Protein AF-A0A069DNI0-F1 (afdb_monomer_lite)

Foldseek 3Di:
DVVVVQVVQLDQPAAQWFFFPLLVVLVVVQQKDWDPPDDPFWTKIWHWWQDPNWIKIKIAIWGDPDPTITGQPDQPRIKIFTWDFDQDPPRDTDIDTDDTQAAPPTRTPVSCVVVPNDPVVVVVVSVCCCCSGVVVHRCPVVCVPDPDIDDDDD

Radius of gyration: 15.73 Å; chains: 1; bounding box: 34×44×35 Å

Secondary structure (DSSP, 8-state):
--HHHHHHHSS-SS--SSEETHHHHHHHTTT-EE-S---SSEEEEEEEEEETTEEEEEEEEEEESSSSEEEE-SS-SEEEEEEEEEEPTTS-EEEEEEEEE--SSTT-THHHHHTT--HHHHHHHHHHHIIIIII---GGGTTTS-----PPP-

Structure (mmCIF, N/CA/C/O backbone):
data_AF-A0A069DNI0-F1
#
_entry.id   AF-A0A069DNI0-F1
#
loop_
_atom_site.group_PDB
_atom_site.id
_atom_site.type_symbol
_atom_site.label_atom_id
_atom_site.label_alt_id
_atom_site.label_comp_id
_atom_site.label_asym_id
_atom_site.label_entity_id
_atom_site.label_seq_id
_atom_site.pdbx_PDB_ins_code
_atom_site.Cartn_x
_atom_site.Cartn_y
_atom_site.Cartn_z
_atom_site.occupancy
_atom_site.B_iso_or_equiv
_atom_site.auth_seq_id
_atom_site.auth_comp_id
_atom_site.auth_asym_id
_atom_site.auth_atom_id
_atom_site.pdbx_PDB_model_num
ATOM 1 N N . MET A 1 1 ? -3.897 -21.814 -16.145 1.00 45.31 1 MET A N 1
ATOM 2 C CA . MET A 1 1 ? -3.714 -21.813 -14.674 1.00 45.31 1 MET A CA 1
ATOM 3 C C . MET A 1 1 ? -3.823 -20.383 -14.112 1.00 45.31 1 MET A C 1
ATOM 5 O O . MET A 1 1 ? -3.120 -20.032 -13.178 1.00 45.31 1 MET A O 1
ATOM 9 N N . GLU A 1 2 ? -4.709 -19.556 -14.683 1.00 48.00 2 GLU A N 1
ATOM 10 C CA . GLU A 1 2 ? -4.852 -18.117 -14.371 1.00 48.00 2 GLU A CA 1
ATOM 11 C C . GLU A 1 2 ? -5.950 -17.860 -13.321 1.00 48.00 2 GLU A C 1
ATOM 13 O O . GLU A 1 2 ? -5.798 -17.031 -12.431 1.00 48.00 2 GLU A O 1
ATOM 18 N N . LEU A 1 3 ? -7.022 -18.661 -13.353 1.00 46.16 3 LEU A N 1
ATOM 19 C CA . LEU A 1 3 ? -8.173 -18.560 -12.444 1.00 46.16 3 LEU A CA 1
ATOM 20 C C . LEU A 1 3 ? -7.816 -18.744 -10.960 1.00 46.16 3 LEU A C 1
ATOM 22 O O . LEU A 1 3 ? -8.357 -18.048 -10.107 1.00 46.16 3 LEU A O 1
ATOM 26 N N . MET A 1 4 ? -6.884 -19.648 -10.646 1.00 44.94 4 MET A N 1
ATOM 27 C CA . MET A 1 4 ? -6.477 -19.912 -9.260 1.00 44.94 4 MET A CA 1
ATOM 28 C C . MET A 1 4 ? -5.619 -18.774 -8.687 1.00 44.94 4 MET A C 1
ATOM 30 O O . MET A 1 4 ? -5.759 -18.436 -7.516 1.00 44.94 4 MET A O 1
ATOM 34 N N . LYS A 1 5 ? -4.799 -18.123 -9.525 1.00 47.25 5 LYS A N 1
ATOM 35 C CA . LYS A 1 5 ? -4.066 -16.907 -9.145 1.00 47.25 5 LYS A CA 1
ATOM 36 C C . LYS A 1 5 ? -5.033 -15.745 -8.923 1.00 47.25 5 LYS A C 1
ATOM 38 O O . LYS A 1 5 ? -4.972 -15.104 -7.884 1.00 47.25 5 LYS A O 1
ATOM 43 N N . ALA A 1 6 ? -5.985 -15.532 -9.834 1.00 48.72 6 ALA A N 1
ATOM 44 C CA . ALA A 1 6 ? -7.008 -14.497 -9.675 1.00 48.72 6 ALA A CA 1
ATOM 45 C C . ALA A 1 6 ? -7.828 -14.666 -8.380 1.00 48.72 6 ALA A C 1
ATOM 47 O O . ALA A 1 6 ? -8.136 -13.676 -7.725 1.00 48.72 6 ALA A O 1
ATOM 48 N N . TYR A 1 7 ? -8.129 -15.905 -7.971 1.00 47.50 7 TYR A N 1
ATOM 49 C CA . TYR A 1 7 ? -8.815 -16.185 -6.705 1.00 47.50 7 TYR A CA 1
ATOM 50 C C . TYR A 1 7 ? -7.978 -15.802 -5.472 1.00 47.50 7 TYR A C 1
ATOM 52 O O . TYR A 1 7 ? -8.496 -15.133 -4.582 1.00 47.50 7 TYR A O 1
ATOM 60 N N . LEU A 1 8 ? -6.685 -16.151 -5.446 1.00 53.38 8 LEU A N 1
ATOM 61 C CA . LEU A 1 8 ? -5.765 -15.793 -4.352 1.00 53.38 8 LEU A CA 1
ATOM 62 C C . LEU A 1 8 ? -5.586 -14.276 -4.193 1.00 53.38 8 LEU A C 1
ATOM 64 O O . LEU A 1 8 ? -5.371 -13.792 -3.090 1.00 53.38 8 LEU A O 1
ATOM 68 N N . TYR A 1 9 ? -5.703 -13.530 -5.289 1.00 57.31 9 TYR A N 1
ATOM 69 C CA . TYR A 1 9 ? -5.530 -12.079 -5.323 1.00 57.31 9 TYR A CA 1
ATOM 70 C C . TYR A 1 9 ? -6.845 -11.298 -5.118 1.00 57.31 9 TYR A C 1
ATOM 72 O O . TYR A 1 9 ? -6.824 -10.094 -4.875 1.00 57.31 9 TYR A O 1
ATOM 80 N N . ASN A 1 10 ? -8.008 -11.950 -5.183 1.00 59.53 10 ASN A N 1
ATOM 81 C CA . ASN A 1 10 ? -9.308 -11.289 -4.997 1.00 59.53 10 ASN A CA 1
ATOM 82 C C . ASN A 1 10 ? -9.752 -11.182 -3.533 1.00 59.53 10 ASN A C 1
ATOM 84 O O . ASN A 1 10 ? -10.766 -10.547 -3.250 1.00 59.53 10 ASN A O 1
ATOM 88 N N . GLN A 1 11 ? -9.007 -11.780 -2.607 1.00 61.66 11 GLN A N 1
ATOM 89 C CA . GLN A 1 11 ? -9.206 -11.613 -1.174 1.00 61.66 11 GLN A CA 1
ATOM 90 C C . GLN A 1 11 ? -7.874 -11.207 -0.559 1.00 61.66 11 GLN A C 1
ATOM 92 O O . GLN A 1 11 ? -6.883 -11.920 -0.693 1.00 61.66 11 GLN A O 1
ATOM 97 N N . PHE A 1 12 ? -7.836 -10.054 0.108 1.00 66.88 12 PHE A N 1
ATOM 98 C CA . PHE A 1 12 ? -6.662 -9.686 0.889 1.00 66.88 12 PHE A CA 1
ATOM 99 C C . PHE A 1 12 ? -6.543 -10.665 2.061 1.00 66.88 12 PHE A C 1
ATOM 101 O O . PHE A 1 12 ? -7.504 -10.802 2.820 1.00 66.88 12 PHE A O 1
ATOM 108 N N . PRO A 1 13 ? -5.404 -11.358 2.234 1.00 69.88 13 PRO A N 1
ATOM 109 C CA . PRO A 1 13 ? -5.239 -12.379 3.269 1.00 69.88 13 PRO A CA 1
ATOM 110 C C . PRO A 1 13 ? -4.994 -11.765 4.660 1.00 69.88 13 PRO A C 1
ATOM 112 O O . PRO A 1 13 ? -4.274 -12.329 5.478 1.00 69.88 13 PRO A O 1
ATOM 115 N N . PHE A 1 14 ? -5.549 -10.583 4.923 1.00 73.62 14 PHE A N 1
ATOM 116 C CA . PHE A 1 14 ? -5.396 -9.829 6.160 1.00 73.62 14 PHE A CA 1
ATOM 117 C C . PHE A 1 14 ? -6.658 -9.009 6.442 1.00 73.62 14 PHE A C 1
ATOM 119 O O . PHE A 1 14 ? -7.437 -8.695 5.541 1.00 73.62 14 PHE A O 1
ATOM 126 N N . GLN A 1 15 ? -6.869 -8.665 7.712 1.00 76.88 15 GLN A N 1
ATOM 127 C CA . GLN A 1 15 ? -8.013 -7.859 8.131 1.00 76.88 15 GLN A CA 1
ATOM 128 C C . GLN A 1 15 ? -7.876 -6.422 7.616 1.00 76.88 15 GLN A C 1
ATOM 130 O O . GLN A 1 15 ? -6.844 -5.780 7.794 1.00 76.88 15 GLN A O 1
ATOM 135 N N . THR A 1 16 ? -8.928 -5.915 6.973 1.00 80.31 16 THR A N 1
ATOM 136 C CA . THR A 1 16 ? -8.999 -4.533 6.472 1.00 80.31 16 THR A CA 1
ATOM 137 C C . THR A 1 16 ? -9.789 -3.609 7.400 1.00 80.31 16 THR A C 1
ATOM 139 O O . THR A 1 16 ? -9.879 -2.415 7.134 1.00 80.31 16 THR A O 1
ATOM 142 N N . THR A 1 17 ? -10.380 -4.138 8.469 1.00 84.56 17 THR A N 1
ATOM 143 C CA . THR A 1 17 ? -11.127 -3.402 9.501 1.00 84.56 17 THR A CA 1
ATOM 144 C C . THR A 1 17 ? -10.495 -3.637 10.868 1.00 84.56 17 THR A C 1
ATOM 146 O O . THR A 1 17 ? -9.671 -4.537 11.013 1.00 84.56 17 THR A O 1
ATOM 149 N N . ASP A 1 18 ? -10.875 -2.820 11.853 1.00 85.88 18 ASP A N 1
ATOM 150 C CA . ASP A 1 18 ? -10.415 -2.928 13.247 1.00 85.88 18 ASP A CA 1
ATOM 151 C C . ASP A 1 18 ? -8.885 -2.874 13.402 1.00 85.88 18 ASP A C 1
ATOM 153 O O . ASP A 1 18 ? -8.293 -3.446 14.317 1.00 85.88 18 ASP A O 1
ATOM 157 N N . ILE A 1 19 ? -8.229 -2.148 12.497 1.00 87.75 19 ILE A N 1
ATOM 158 C CA . ILE A 1 19 ? -6.781 -1.976 12.476 1.00 87.75 19 ILE A CA 1
ATOM 159 C C . ILE A 1 19 ? -6.396 -0.986 13.572 1.00 87.75 19 ILE A C 1
ATOM 161 O O . ILE A 1 19 ? -6.946 0.113 13.653 1.00 87.75 19 ILE A O 1
ATOM 165 N N . SER A 1 20 ? -5.415 -1.342 14.399 1.00 88.81 20 SER A N 1
ATOM 166 C CA . SER A 1 20 ? -4.926 -0.443 15.445 1.00 88.81 20 SER A CA 1
ATOM 167 C C . SER A 1 20 ? -4.298 0.819 14.850 1.00 88.81 20 SER A C 1
ATOM 169 O O . SER A 1 20 ? -3.481 0.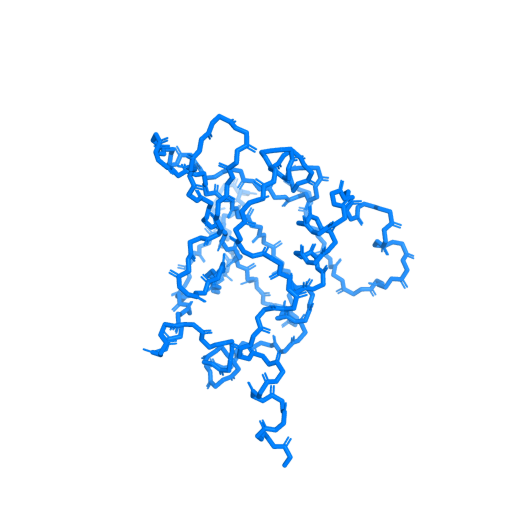751 13.933 1.00 88.81 20 SER A O 1
ATOM 171 N N . ALA A 1 21 ? -4.568 1.982 15.446 1.00 87.81 21 ALA A N 1
ATOM 172 C CA . ALA A 1 21 ? -3.889 3.230 15.093 1.00 87.81 21 ALA A CA 1
ATOM 173 C C . ALA A 1 21 ? -2.349 3.138 15.196 1.00 87.81 21 ALA A C 1
ATOM 175 O O . ALA A 1 21 ? -1.640 3.843 14.476 1.00 87.81 21 ALA A O 1
ATOM 176 N N . ARG A 1 22 ? -1.819 2.221 16.025 1.00 87.25 22 ARG A N 1
ATOM 177 C CA . ARG A 1 22 ? -0.374 1.943 16.139 1.00 87.25 22 ARG A CA 1
ATOM 178 C C . ARG A 1 22 ? 0.245 1.421 14.840 1.00 87.25 22 ARG A C 1
ATOM 180 O O . ARG A 1 22 ? 1.432 1.634 14.612 1.00 87.25 22 ARG A O 1
ATOM 187 N N . THR A 1 23 ? -0.547 0.797 13.966 1.00 86.88 23 THR A N 1
ATOM 188 C CA . THR A 1 23 ? -0.094 0.331 12.648 1.00 86.88 23 THR A CA 1
ATOM 189 C C . THR A 1 23 ? 0.470 1.473 11.807 1.00 86.88 23 THR A C 1
ATOM 191 O O . THR A 1 23 ? 1.433 1.259 11.078 1.00 86.88 23 THR A O 1
ATOM 194 N N . ILE A 1 24 ? -0.048 2.699 11.950 1.00 88.12 24 ILE A N 1
ATOM 195 C CA . ILE A 1 24 ? 0.509 3.868 11.258 1.00 88.12 24 ILE A CA 1
ATOM 196 C C . ILE A 1 24 ? 1.953 4.102 11.697 1.00 88.12 24 ILE A C 1
ATOM 198 O O . ILE A 1 24 ? 2.834 4.186 10.850 1.00 88.12 24 ILE A O 1
ATOM 202 N N . SER A 1 25 ? 2.223 4.124 13.005 1.00 86.69 25 SER A N 1
ATOM 203 C CA . SER A 1 25 ? 3.582 4.294 13.528 1.00 86.69 25 SER A CA 1
ATOM 204 C C . SER A 1 25 ? 4.537 3.201 13.037 1.00 86.69 25 SER A C 1
ATOM 206 O O . SER A 1 25 ? 5.667 3.513 12.677 1.00 86.69 25 SER A O 1
ATOM 208 N N . ASN A 1 26 ? 4.077 1.950 12.952 1.00 84.44 26 ASN A N 1
ATOM 209 C CA . ASN A 1 26 ? 4.877 0.840 12.420 1.00 84.44 26 ASN A CA 1
ATOM 210 C C . ASN A 1 26 ? 5.188 0.989 10.928 1.00 84.44 26 ASN A C 1
ATOM 212 O O . ASN A 1 26 ? 6.280 0.655 10.484 1.00 84.44 26 ASN A O 1
ATOM 216 N N . LEU A 1 27 ? 4.235 1.482 10.139 1.00 85.56 27 LEU A N 1
ATOM 217 C CA . LEU A 1 27 ? 4.465 1.732 8.719 1.00 85.56 27 LEU A CA 1
ATOM 218 C C . LEU A 1 27 ? 5.457 2.885 8.534 1.00 85.56 27 LEU A C 1
ATOM 220 O O . LEU A 1 27 ? 6.365 2.783 7.712 1.00 85.56 27 LEU A O 1
ATOM 224 N N . LEU A 1 28 ? 5.354 3.947 9.339 1.00 87.38 28 LEU A N 1
ATOM 225 C CA . LEU A 1 28 ? 6.288 5.078 9.284 1.00 87.38 28 LEU A CA 1
ATOM 226 C C . LEU A 1 28 ? 7.737 4.677 9.598 1.00 87.38 28 LEU A C 1
ATOM 228 O O . LEU A 1 28 ? 8.659 5.254 9.028 1.00 87.38 28 LEU A O 1
ATOM 232 N N . THR A 1 29 ? 7.966 3.665 10.441 1.00 83.12 29 THR A N 1
ATOM 233 C CA . THR A 1 29 ? 9.318 3.118 10.663 1.00 83.12 29 THR A CA 1
ATOM 234 C C . THR A 1 29 ? 9.810 2.223 9.520 1.00 83.12 29 THR A C 1
ATOM 236 O O . THR A 1 29 ? 10.995 1.909 9.466 1.00 83.12 29 THR A O 1
ATOM 239 N N . CYS A 1 30 ? 8.934 1.852 8.581 1.00 77.69 30 CYS A N 1
ATOM 240 C CA . CYS A 1 30 ? 9.222 1.013 7.414 1.00 77.69 30 CYS A CA 1
ATOM 241 C C . CYS A 1 30 ? 9.236 1.818 6.102 1.00 77.69 30 CYS A C 1
ATOM 243 O O . CYS A 1 30 ? 8.776 1.341 5.066 1.00 77.69 30 CYS A O 1
ATOM 245 N N . ASN A 1 31 ? 9.740 3.056 6.136 1.00 84.25 31 ASN A N 1
ATOM 246 C CA . ASN A 1 31 ? 9.854 3.935 4.964 1.00 84.25 31 ASN A CA 1
ATOM 247 C C . ASN A 1 31 ? 8.515 4.227 4.257 1.00 84.25 31 ASN A C 1
ATOM 249 O O . ASN A 1 31 ? 8.475 4.482 3.048 1.00 84.25 31 ASN A O 1
ATOM 253 N N . TRP A 1 32 ? 7.412 4.218 5.011 1.00 88.94 32 TRP A N 1
ATOM 254 C CA . TRP A 1 32 ? 6.171 4.861 4.594 1.00 88.94 32 TRP A CA 1
ATOM 255 C C . TRP A 1 32 ? 6.157 6.319 5.033 1.00 88.94 32 TRP A C 1
ATOM 257 O O . TRP A 1 32 ? 6.686 6.681 6.081 1.00 88.94 32 TRP A O 1
ATOM 267 N N . PHE A 1 33 ? 5.489 7.152 4.246 1.00 89.25 33 PHE A N 1
ATOM 268 C CA . PHE A 1 33 ? 5.395 8.586 4.476 1.00 89.25 33 PHE A CA 1
ATOM 269 C C . PHE A 1 33 ? 3.933 9.014 4.503 1.00 89.25 33 PHE A C 1
ATOM 271 O O . PHE A 1 33 ? 3.142 8.602 3.650 1.00 89.25 33 PHE A O 1
ATOM 278 N N . GLU A 1 34 ? 3.561 9.855 5.467 1.00 89.44 34 GLU A N 1
ATOM 279 C CA . GLU A 1 34 ? 2.248 10.501 5.446 1.00 89.44 34 GLU A CA 1
ATOM 280 C C . GLU A 1 34 ? 2.142 11.434 4.236 1.00 89.44 34 GLU A C 1
ATOM 282 O O . GLU A 1 34 ? 3.081 12.148 3.892 1.00 89.44 34 GLU A O 1
ATOM 287 N N . ASP A 1 35 ? 0.993 11.416 3.564 1.00 84.69 35 ASP A N 1
ATOM 288 C CA . ASP A 1 35 ? 0.652 12.451 2.593 1.00 84.69 35 ASP A CA 1
ATOM 289 C C . ASP A 1 35 ? 0.218 13.718 3.349 1.00 84.69 35 ASP A C 1
ATOM 291 O O . ASP A 1 35 ? -0.621 13.665 4.255 1.00 84.69 35 ASP A O 1
ATOM 295 N N . ASP A 1 36 ? 0.767 14.867 2.956 1.00 77.31 36 ASP A N 1
ATOM 296 C CA . ASP A 1 36 ? 0.470 16.165 3.574 1.00 77.31 36 ASP A CA 1
ATOM 297 C C . ASP A 1 36 ? -1.002 16.578 3.422 1.00 77.31 36 ASP A C 1
ATOM 299 O O . ASP A 1 36 ? -1.498 17.438 4.156 1.00 77.31 36 ASP A O 1
ATOM 303 N N . ARG A 1 37 ? -1.739 15.947 2.496 1.00 73.38 37 ARG A N 1
ATOM 304 C CA . ARG A 1 37 ? -3.187 16.118 2.320 1.00 73.38 37 ARG A CA 1
ATOM 305 C C . ARG A 1 37 ? -3.943 15.402 3.440 1.00 73.38 37 ARG A C 1
ATOM 307 O O . ARG A 1 37 ? -4.623 14.396 3.229 1.00 73.38 37 ARG A O 1
ATOM 314 N N . LYS A 1 38 ? -3.834 15.943 4.652 1.00 66.00 38 LYS A N 1
ATOM 315 C CA . LYS A 1 38 ? -4.503 15.423 5.846 1.00 66.00 38 LYS A CA 1
ATOM 316 C C . LYS A 1 38 ? -6.001 15.705 5.782 1.00 66.00 38 LYS A C 1
ATOM 318 O O . LYS A 1 38 ? -6.434 16.837 5.581 1.00 66.00 38 LYS A O 1
ATOM 323 N N . SER A 1 39 ? -6.801 14.666 6.001 1.00 77.19 39 SER A N 1
ATOM 324 C CA . SER A 1 39 ? -8.236 14.785 6.253 1.00 77.19 39 SER A CA 1
ATOM 325 C C . SER A 1 39 ? -8.519 14.416 7.707 1.00 77.19 39 SER A C 1
ATOM 327 O O . SER A 1 39 ? -7.875 13.533 8.273 1.00 77.19 39 SER A O 1
ATOM 329 N N . ALA A 1 40 ? -9.522 15.045 8.322 1.00 80.81 40 ALA A N 1
ATOM 330 C CA . ALA A 1 40 ? -9.979 14.631 9.648 1.00 80.81 40 ALA A CA 1
ATOM 331 C C . ALA A 1 40 ? -10.452 13.165 9.654 1.00 80.81 40 ALA A C 1
ATOM 333 O O . ALA A 1 40 ? -10.253 12.471 10.644 1.00 80.81 40 ALA A O 1
ATOM 334 N N . ALA A 1 41 ? -11.003 12.687 8.532 1.00 85.62 41 ALA A N 1
ATOM 335 C CA . ALA A 1 41 ? -11.559 11.343 8.396 1.00 85.62 41 ALA A CA 1
ATOM 336 C C . ALA A 1 41 ? -10.560 10.297 7.872 1.00 85.62 41 ALA A C 1
ATOM 338 O O . ALA A 1 41 ? -10.833 9.103 7.981 1.00 85.62 41 ALA A O 1
ATOM 339 N N . TYR A 1 42 ? -9.422 10.715 7.304 1.00 86.50 42 TYR A N 1
ATOM 340 C CA . TYR A 1 42 ? -8.495 9.797 6.638 1.00 86.50 42 TYR A CA 1
ATOM 341 C C . TYR A 1 42 ? -7.030 10.099 6.945 1.00 86.50 42 TYR A C 1
ATOM 343 O O . TYR A 1 42 ? -6.614 11.256 6.975 1.00 86.50 42 TYR A O 1
ATOM 351 N N . THR A 1 43 ? -6.245 9.036 7.075 1.00 88.50 43 THR A N 1
ATOM 352 C CA . THR A 1 43 ? -4.782 9.067 7.029 1.00 88.50 43 THR A CA 1
ATOM 353 C C . THR A 1 43 ? -4.339 8.400 5.734 1.00 88.50 43 THR A C 1
ATOM 355 O O . THR A 1 43 ? -4.733 7.270 5.451 1.00 88.50 43 THR A O 1
ATOM 358 N N . ILE A 1 44 ? -3.543 9.097 4.930 1.00 88.19 44 ILE A N 1
ATOM 359 C CA . ILE A 1 44 ? -3.021 8.574 3.667 1.00 88.19 44 ILE A CA 1
ATOM 360 C C . ILE A 1 44 ? -1.524 8.358 3.846 1.00 88.19 44 ILE A C 1
ATOM 362 O O . ILE A 1 44 ? -0.817 9.285 4.237 1.00 88.19 44 ILE A O 1
ATOM 366 N N . LEU A 1 45 ? -1.056 7.146 3.565 1.00 89.12 45 LEU A N 1
ATOM 367 C CA . LEU A 1 45 ? 0.362 6.804 3.577 1.00 89.12 45 LEU A CA 1
ATOM 368 C C . LEU A 1 45 ? 0.815 6.466 2.166 1.00 89.12 45 LEU A C 1
ATOM 370 O O . LEU A 1 45 ? 0.048 5.914 1.380 1.00 89.12 45 LEU A O 1
ATOM 374 N N . HIS A 1 46 ? 2.066 6.755 1.843 1.00 88.81 46 HIS A N 1
ATOM 375 C CA . HIS A 1 46 ? 2.655 6.346 0.583 1.00 88.81 46 HIS A CA 1
ATOM 376 C C . HIS A 1 46 ? 4.092 5.867 0.744 1.00 88.81 46 HIS A C 1
ATOM 378 O O . HIS A 1 46 ? 4.826 6.327 1.614 1.00 88.81 46 HIS A O 1
ATOM 384 N N . ARG A 1 47 ? 4.498 4.960 -0.138 1.00 88.75 47 ARG A N 1
ATOM 385 C CA . ARG A 1 47 ? 5.854 4.417 -0.225 1.00 88.75 47 ARG A CA 1
ATOM 386 C C . ARG A 1 47 ? 6.259 4.316 -1.686 1.00 88.75 47 ARG A C 1
ATOM 388 O O . ARG A 1 47 ? 5.401 4.139 -2.548 1.00 88.75 47 ARG A O 1
ATOM 395 N N . ARG A 1 48 ? 7.550 4.463 -1.984 1.00 87.25 48 ARG A N 1
ATOM 396 C CA . ARG A 1 48 ? 8.092 4.279 -3.337 1.00 87.25 48 ARG A CA 1
ATOM 397 C C . ARG A 1 48 ? 9.034 3.089 -3.373 1.00 87.25 48 ARG A C 1
ATOM 399 O O . ARG A 1 48 ? 9.873 2.949 -2.494 1.00 87.25 48 ARG A O 1
ATOM 406 N N . LEU A 1 49 ? 8.892 2.266 -4.403 1.00 86.69 49 LEU A N 1
ATOM 407 C CA . LEU A 1 49 ? 9.666 1.047 -4.608 1.00 86.69 49 LEU A CA 1
ATOM 408 C C . LEU A 1 49 ? 10.231 1.037 -6.024 1.00 86.69 49 LEU A C 1
ATOM 410 O O . LEU A 1 49 ? 9.532 1.405 -6.970 1.00 86.69 49 LEU A O 1
ATOM 414 N N . LEU A 1 50 ? 11.483 0.610 -6.166 1.00 84.44 50 LEU A N 1
ATOM 415 C CA . LEU A 1 50 ? 12.120 0.387 -7.459 1.00 84.44 50 LEU A CA 1
ATOM 416 C C . LEU A 1 50 ? 12.028 -1.100 -7.804 1.00 84.44 50 LEU A C 1
ATOM 418 O O . LEU A 1 50 ? 12.606 -1.929 -7.107 1.00 84.44 50 LEU A O 1
ATOM 422 N N . ILE A 1 51 ? 11.319 -1.437 -8.882 1.00 82.06 51 ILE A N 1
ATOM 423 C CA . ILE A 1 51 ? 11.182 -2.816 -9.369 1.00 82.06 51 ILE A CA 1
ATOM 424 C C . ILE A 1 51 ? 11.445 -2.825 -10.867 1.00 82.06 51 ILE A C 1
ATOM 426 O O . ILE A 1 51 ? 10.858 -2.042 -11.612 1.00 82.06 51 ILE A O 1
ATOM 430 N N . SER A 1 52 ? 12.355 -3.695 -11.311 1.00 83.00 52 SER A N 1
ATOM 431 C CA . SER A 1 52 ? 12.748 -3.813 -12.725 1.00 83.00 52 SER A CA 1
ATOM 432 C C . 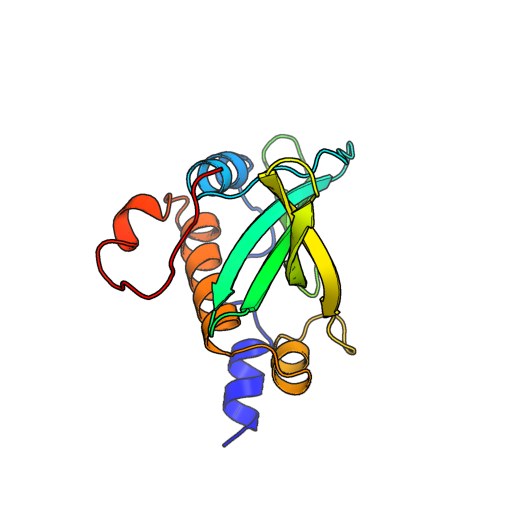SER A 1 52 ? 13.093 -2.459 -13.371 1.00 83.00 52 SER A C 1
ATOM 434 O O . SER A 1 52 ? 12.661 -2.159 -14.483 1.00 83.00 52 SER A O 1
ATOM 436 N N . SER A 1 53 ? 13.851 -1.623 -12.651 1.00 82.25 53 SER A N 1
ATOM 437 C CA . SER A 1 53 ? 14.256 -0.270 -13.073 1.00 82.25 53 SER A CA 1
ATOM 438 C C . SER A 1 53 ? 13.111 0.740 -13.250 1.00 82.25 53 SER A C 1
ATOM 440 O O . SER A 1 53 ? 13.317 1.801 -13.837 1.00 82.25 53 SER A O 1
ATOM 442 N N . GLN A 1 54 ? 11.915 0.447 -12.734 1.00 84.19 54 GLN A N 1
ATOM 443 C CA . GLN A 1 54 ? 10.767 1.353 -12.732 1.00 84.19 54 GLN A CA 1
ATOM 444 C C . GLN A 1 54 ? 10.340 1.691 -11.304 1.00 84.19 54 GLN A C 1
ATOM 446 O O . GLN A 1 54 ? 10.312 0.827 -10.426 1.00 84.19 54 GLN A O 1
ATOM 451 N N . TRP A 1 55 ? 10.005 2.960 -11.074 1.00 88.06 55 TRP A N 1
ATOM 452 C CA . TRP A 1 55 ? 9.544 3.424 -9.772 1.00 88.06 55 TRP A CA 1
ATOM 453 C C . TRP A 1 55 ? 8.035 3.288 -9.651 1.00 88.06 55 TRP A C 1
ATOM 455 O O . TRP A 1 55 ? 7.283 3.782 -10.486 1.00 88.06 55 TRP A O 1
ATOM 465 N N . TYR A 1 56 ? 7.589 2.687 -8.558 1.00 86.06 56 TYR A N 1
ATOM 466 C CA . TYR A 1 56 ? 6.183 2.552 -8.220 1.00 86.06 56 TYR A CA 1
ATOM 467 C C . TYR A 1 56 ? 5.921 3.235 -6.889 1.00 86.06 56 TYR A C 1
ATOM 469 O O . TYR A 1 56 ? 6.531 2.902 -5.877 1.00 86.06 56 TYR A O 1
ATOM 477 N N . LYS A 1 57 ? 4.997 4.189 -6.880 1.00 88.00 57 LYS A N 1
ATOM 478 C CA . LYS A 1 57 ? 4.418 4.758 -5.673 1.00 88.00 57 LYS A CA 1
ATOM 479 C C . LYS A 1 57 ? 3.181 3.955 -5.290 1.00 88.00 57 LYS A C 1
ATOM 481 O O . LYS A 1 57 ? 2.216 3.878 -6.047 1.00 88.00 57 LYS A O 1
ATOM 486 N N . ILE A 1 58 ? 3.202 3.400 -4.091 1.00 86.75 58 ILE A N 1
ATOM 487 C CA . ILE A 1 58 ? 2.074 2.722 -3.463 1.00 86.75 58 ILE A CA 1
ATOM 488 C C . ILE A 1 58 ? 1.439 3.694 -2.489 1.00 86.75 58 ILE A C 1
ATOM 490 O O . ILE A 1 58 ? 2.140 4.413 -1.784 1.00 86.75 58 ILE A O 1
ATOM 494 N N . THR A 1 59 ? 0.116 3.780 -2.489 1.00 85.81 59 THR A N 1
ATOM 495 C CA . THR A 1 59 ? -0.637 4.671 -1.604 1.00 85.81 59 THR A CA 1
ATOM 496 C C . THR A 1 59 ? -1.697 3.879 -0.864 1.00 85.81 59 THR A C 1
ATOM 498 O O . THR A 1 59 ? -2.529 3.241 -1.498 1.00 85.81 59 THR A O 1
ATOM 501 N N . LEU A 1 60 ? -1.674 3.955 0.460 1.00 85.50 60 LEU A N 1
ATOM 502 C CA . LEU A 1 60 ? -2.678 3.423 1.368 1.00 85.50 60 LEU A CA 1
ATOM 503 C C . LEU A 1 60 ? -3.580 4.540 1.853 1.00 85.50 60 LEU A C 1
ATOM 505 O O . LEU A 1 60 ? -3.121 5.650 2.132 1.00 85.50 60 LEU A O 1
ATOM 509 N N . ARG A 1 61 ? -4.854 4.217 2.042 1.00 86.12 61 ARG A N 1
ATOM 510 C CA . ARG A 1 61 ? -5.812 5.126 2.655 1.00 86.12 61 ARG A CA 1
ATOM 511 C C . ARG A 1 61 ? -6.484 4.430 3.824 1.00 86.12 61 ARG A C 1
ATOM 513 O O . ARG A 1 61 ? -7.228 3.476 3.638 1.00 86.12 61 ARG A O 1
ATOM 520 N N . PHE A 1 62 ? -6.229 4.938 5.020 1.00 87.44 62 PHE A N 1
ATOM 521 C CA . PHE A 1 62 ? -6.888 4.515 6.244 1.00 87.44 62 PHE A CA 1
ATOM 522 C C . PHE A 1 62 ? -8.021 5.481 6.556 1.00 87.44 62 PHE A C 1
ATOM 524 O O . PHE A 1 62 ? -7.800 6.688 6.670 1.00 87.44 62 PHE A O 1
ATOM 531 N N . LYS A 1 63 ? -9.231 4.962 6.708 1.00 88.81 63 LYS A N 1
ATOM 532 C CA . LYS A 1 63 ? -10.366 5.672 7.277 1.00 88.81 63 LYS A CA 1
ATOM 533 C C . LYS A 1 63 ? -10.316 5.543 8.798 1.00 88.81 63 LYS A C 1
ATOM 535 O O . LYS A 1 63 ? -10.054 4.470 9.335 1.00 88.81 63 LYS A O 1
ATOM 540 N N . LYS A 1 64 ? -10.538 6.654 9.497 1.00 89.94 64 LYS A N 1
ATOM 541 C CA . LYS A 1 64 ? -10.612 6.686 10.960 1.00 89.94 64 LYS A CA 1
ATOM 542 C C . LYS A 1 64 ? -12.032 6.327 11.385 1.00 89.94 64 LYS A C 1
ATOM 544 O O . LYS A 1 64 ? -12.955 7.089 11.112 1.00 89.94 64 LYS A O 1
ATOM 549 N N . GLU A 1 65 ? -12.196 5.178 12.033 1.00 88.75 65 GLU A N 1
ATOM 550 C CA . GLU A 1 65 ? -13.488 4.730 12.584 1.00 88.75 65 GLU A CA 1
ATOM 551 C C . GLU A 1 65 ? -13.640 5.125 14.064 1.00 88.75 65 GLU A C 1
ATOM 553 O O . GLU A 1 65 ? -14.740 5.143 14.609 1.00 88.75 65 GLU A O 1
ATOM 558 N N . GLY A 1 66 ? -12.535 5.491 14.717 1.00 85.62 66 GLY A N 1
ATOM 559 C CA . GLY A 1 66 ? -12.502 5.986 16.087 1.00 85.62 66 GLY A CA 1
ATOM 560 C C . GLY A 1 66 ? -11.102 6.475 16.475 1.00 85.62 66 GLY A C 1
ATOM 561 O O . GLY A 1 66 ? -10.224 6.565 15.616 1.00 85.62 66 GLY A O 1
ATOM 562 N N . PRO A 1 67 ? -10.866 6.786 17.762 1.00 84.00 67 PRO A N 1
ATOM 563 C CA . PRO A 1 67 ? -9.567 7.270 18.237 1.00 84.00 67 PRO A CA 1
ATOM 564 C C . PRO A 1 67 ? -8.429 6.256 18.058 1.00 84.00 67 PRO A C 1
ATOM 566 O O . PRO A 1 67 ? -7.294 6.645 17.800 1.00 84.00 67 PRO A O 1
ATOM 569 N N . GLU A 1 68 ? -8.737 4.962 18.177 1.00 87.62 68 GLU A N 1
ATOM 570 C CA . GLU A 1 68 ? -7.741 3.880 18.159 1.00 87.62 68 GLU A CA 1
ATOM 571 C C . GLU A 1 68 ? -7.932 2.880 17.014 1.00 87.62 68 GLU A C 1
ATOM 573 O O . GLU A 1 68 ? -7.095 1.994 16.836 1.00 87.62 68 GLU A O 1
ATOM 578 N N . LEU A 1 69 ? -9.010 3.024 16.236 1.00 90.12 69 LEU A N 1
ATOM 579 C CA . LEU A 1 69 ? -9.413 2.070 15.207 1.00 90.12 69 LEU A CA 1
ATOM 580 C C . LEU A 1 69 ? -9.438 2.710 13.823 1.00 90.12 69 LEU A C 1
ATOM 582 O O . LEU A 1 69 ? -9.987 3.798 13.608 1.00 90.12 69 LEU A O 1
ATOM 586 N N . LEU A 1 70 ? -8.865 1.977 12.879 1.00 89.81 70 LEU A N 1
ATOM 587 C CA . LEU A 1 70 ? -8.753 2.319 11.476 1.00 89.81 70 LEU A CA 1
ATOM 588 C C . LEU A 1 70 ? -9.356 1.205 10.618 1.00 89.81 70 LEU A C 1
ATOM 590 O O . LEU A 1 70 ? -9.355 0.029 10.982 1.00 89.81 70 LEU A O 1
ATOM 594 N N . SER A 1 71 ? -9.815 1.575 9.433 1.00 88.00 71 SER A N 1
ATOM 595 C CA . SER A 1 71 ? -10.150 0.644 8.361 1.00 88.00 71 SER A CA 1
ATOM 596 C C . SER A 1 71 ? -9.386 1.042 7.101 1.00 88.00 71 SER A C 1
ATOM 598 O O . SER A 1 71 ? -9.176 2.224 6.834 1.00 88.00 71 SER A O 1
ATOM 600 N N . LEU A 1 72 ? -8.906 0.071 6.331 1.00 82.75 72 LEU A N 1
ATOM 601 C CA . LEU A 1 72 ? -8.384 0.330 4.994 1.00 82.75 72 LEU A CA 1
ATOM 602 C C . LEU A 1 72 ? -9.564 0.638 4.074 1.00 82.75 72 LEU A C 1
ATOM 604 O O . LEU A 1 72 ? -10.544 -0.108 4.043 1.00 82.75 72 LEU A O 1
ATOM 608 N N . ASP A 1 73 ? -9.468 1.747 3.343 1.00 70.38 73 ASP A N 1
ATOM 609 C CA . ASP A 1 73 ? -10.512 2.189 2.425 1.00 70.38 73 ASP A CA 1
ATOM 610 C C . ASP A 1 73 ? -10.660 1.136 1.321 1.00 70.38 73 ASP A C 1
ATOM 612 O O . ASP A 1 73 ? -9.770 0.910 0.498 1.00 70.38 73 ASP A O 1
ATOM 616 N N . THR A 1 74 ? -11.766 0.405 1.391 1.00 58.94 74 THR A N 1
ATOM 617 C CA . THR A 1 74 ? -12.084 -0.707 0.503 1.00 58.94 74 THR A CA 1
ATOM 618 C C . THR A 1 74 ? -12.749 -0.168 -0.754 1.00 58.94 74 THR A C 1
ATOM 620 O O . THR A 1 74 ? -13.373 0.895 -0.735 1.00 58.94 74 THR A O 1
ATOM 623 N N . PRO A 1 75 ? -12.643 -0.888 -1.878 1.00 51.16 75 PRO A N 1
ATOM 624 C CA . PRO A 1 75 ? -12.300 -2.313 -1.971 1.00 51.16 75 PRO A CA 1
ATOM 625 C C . PRO A 1 75 ? -10.863 -2.664 -2.380 1.00 51.16 75 PRO A C 1
ATOM 627 O O . PRO A 1 75 ? -10.491 -3.821 -2.223 1.00 51.16 75 PRO A O 1
ATOM 630 N N . ALA A 1 76 ? -10.025 -1.724 -2.824 1.00 60.78 76 ALA A N 1
ATOM 631 C CA . ALA A 1 76 ? -8.586 -1.970 -2.976 1.00 60.78 76 ALA A CA 1
ATOM 632 C C . ALA A 1 76 ? -7.824 -1.157 -1.910 1.00 60.78 76 ALA A C 1
ATOM 634 O O . ALA A 1 76 ? -7.789 0.066 -2.024 1.00 60.78 76 ALA A O 1
ATOM 635 N N . PRO A 1 77 ? -7.203 -1.801 -0.903 1.00 66.19 77 PRO A N 1
ATOM 636 C CA . PRO A 1 77 ? -6.574 -1.144 0.238 1.00 66.19 77 PRO A CA 1
ATOM 637 C C . PRO A 1 77 ? -5.373 -0.284 -0.161 1.00 66.19 77 PRO A C 1
ATOM 639 O O . PRO A 1 77 ? -4.921 0.530 0.641 1.00 66.19 77 PRO A O 1
ATOM 642 N N . PHE A 1 78 ? -4.868 -0.439 -1.390 1.00 76.12 78 PHE A N 1
ATOM 643 C CA . PHE A 1 78 ? -3.806 0.381 -1.947 1.00 76.12 78 PHE A CA 1
ATOM 644 C C . PHE A 1 78 ? -4.039 0.747 -3.416 1.00 76.12 78 PHE A C 1
ATOM 646 O O . PHE A 1 78 ? -4.625 -0.008 -4.198 1.00 76.12 78 PHE A O 1
ATOM 653 N N . MET A 1 79 ? -3.499 1.904 -3.792 1.00 80.06 79 MET A N 1
ATOM 654 C CA . MET A 1 79 ? -3.367 2.412 -5.154 1.00 80.06 79 MET A CA 1
ATOM 655 C C . MET A 1 79 ? -1.909 2.291 -5.606 1.00 80.06 79 MET A C 1
ATOM 657 O O . MET A 1 79 ? -1.001 2.617 -4.842 1.00 80.06 79 MET A O 1
ATOM 661 N N . VAL A 1 80 ? -1.692 1.867 -6.853 1.00 84.44 80 VAL A N 1
ATOM 662 C CA . VAL A 1 80 ? -0.359 1.795 -7.469 1.00 84.44 80 VA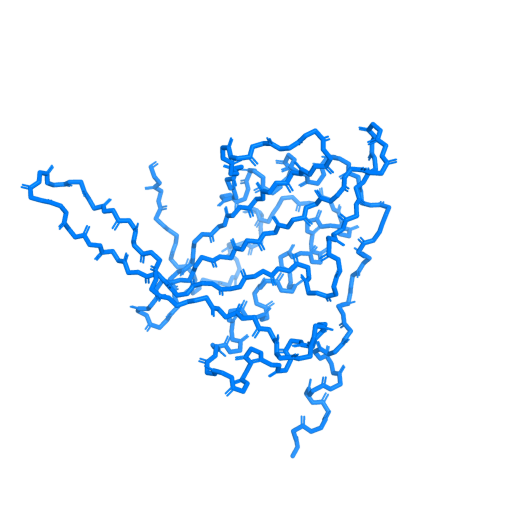L A CA 1
ATOM 663 C C . VAL A 1 80 ? -0.222 2.899 -8.509 1.00 84.44 80 VAL A C 1
ATOM 665 O O . VAL A 1 80 ? -1.090 3.080 -9.359 1.00 84.44 80 VAL A O 1
ATOM 668 N N . VAL A 1 81 ? 0.876 3.638 -8.467 1.00 86.69 81 VAL A N 1
ATOM 669 C CA . VAL A 1 81 ? 1.180 4.721 -9.400 1.00 86.69 81 VAL A CA 1
ATOM 670 C C . VAL A 1 81 ? 2.578 4.492 -9.951 1.00 86.69 81 VAL A C 1
ATOM 672 O O . VAL A 1 81 ? 3.528 4.379 -9.186 1.00 86.69 81 VAL A O 1
ATOM 675 N N . LEU A 1 82 ? 2.724 4.423 -11.271 1.00 87.56 82 LEU A N 1
ATOM 676 C CA . LEU A 1 82 ? 4.044 4.458 -11.896 1.00 87.56 82 LEU A CA 1
ATOM 677 C C . LEU A 1 82 ? 4.574 5.886 -11.798 1.00 87.56 82 LEU A C 1
ATOM 679 O O . LEU A 1 82 ? 3.895 6.837 -12.197 1.00 87.56 82 LEU A O 1
ATOM 683 N N . SER A 1 83 ? 5.787 6.018 -11.288 1.00 86.50 83 SER A N 1
ATOM 684 C CA . SER A 1 83 ? 6.508 7.275 -11.161 1.00 86.50 83 SER A CA 1
ATOM 685 C C . SER A 1 83 ? 7.817 7.190 -11.948 1.00 86.50 83 SER A C 1
ATOM 687 O O . SER A 1 83 ? 8.356 6.115 -12.197 1.00 86.50 83 SER A O 1
ATOM 689 N N . GLU A 1 84 ? 8.363 8.338 -12.321 1.00 86.81 84 GLU A N 1
ATOM 690 C CA . GLU A 1 84 ? 9.732 8.452 -12.822 1.00 86.81 84 GLU A CA 1
ATOM 691 C C . GLU A 1 84 ? 10.515 9.440 -11.964 1.00 86.81 84 GLU A C 1
ATOM 693 O O . GLU A 1 84 ? 9.935 10.332 -11.341 1.00 86.81 84 GLU A O 1
ATOM 698 N N . VAL A 1 85 ? 11.837 9.300 -11.954 1.00 84.12 85 VAL A N 1
ATOM 699 C CA . VAL A 1 85 ? 12.716 10.338 -11.422 1.00 84.12 85 VAL A CA 1
ATOM 700 C C . VAL A 1 85 ? 13.016 11.300 -12.558 1.00 84.12 85 VAL A C 1
ATOM 702 O O . VAL A 1 85 ? 13.623 10.921 -13.556 1.00 84.12 85 VAL A O 1
ATOM 705 N N . LYS A 1 86 ? 12.586 12.548 -12.406 1.00 79.56 86 LYS A N 1
ATOM 706 C CA . LYS A 1 86 ? 12.972 13.639 -13.288 1.00 79.56 86 LYS A CA 1
ATOM 707 C C . LYS A 1 86 ? 14.072 14.435 -12.604 1.00 79.56 86 LYS A C 1
ATOM 709 O O . LYS A 1 86 ? 13.866 14.975 -11.514 1.00 79.56 86 LYS A O 1
ATOM 714 N N . GLU A 1 87 ? 15.235 14.507 -13.238 1.00 69.06 87 GLU A N 1
ATOM 715 C CA . GLU A 1 87 ? 16.276 15.434 -12.810 1.00 69.06 87 GLU A CA 1
ATOM 716 C C . GLU A 1 87 ? 15.762 16.862 -13.021 1.00 69.06 87 GLU A C 1
ATOM 718 O O . GLU A 1 87 ? 15.329 17.230 -14.115 1.00 69.06 87 GLU A O 1
ATOM 723 N N . ALA A 1 88 ? 15.723 17.649 -11.947 1.00 61.31 88 ALA A N 1
ATOM 724 C CA . ALA A 1 88 ? 15.531 19.085 -12.064 1.00 61.31 88 ALA A CA 1
ATOM 725 C C . ALA A 1 88 ? 16.894 19.742 -12.301 1.00 61.31 88 ALA A C 1
ATOM 727 O O . ALA A 1 88 ? 17.890 19.297 -11.728 1.00 61.31 88 ALA A O 1
ATOM 728 N N . ASP A 1 89 ? 16.911 20.847 -13.050 1.00 61.94 89 ASP A N 1
ATOM 729 C CA . ASP A 1 89 ? 18.113 21.602 -13.459 1.00 61.94 89 ASP A CA 1
ATOM 730 C C . ASP A 1 89 ? 19.066 21.996 -12.301 1.00 61.94 89 ASP A C 1
ATOM 732 O O . ASP A 1 89 ? 20.206 22.384 -12.532 1.00 61.94 89 ASP A O 1
ATOM 736 N N . ASN A 1 90 ? 18.639 21.839 -11.041 1.00 56.38 90 ASN A N 1
ATOM 737 C CA . ASN A 1 90 ? 19.370 22.195 -9.823 1.00 56.38 90 ASN A CA 1
ATOM 738 C C . ASN A 1 90 ? 19.796 20.988 -8.950 1.00 56.38 90 ASN A C 1
ATOM 740 O O . ASN A 1 90 ? 19.786 21.100 -7.726 1.00 56.38 90 ASN A O 1
ATOM 744 N N . LYS A 1 91 ? 20.154 19.834 -9.537 1.00 55.75 91 LYS A N 1
ATOM 745 C CA . LYS A 1 91 ? 20.642 18.610 -8.838 1.00 55.75 91 LYS A CA 1
ATOM 746 C C . LYS A 1 91 ? 19.666 17.930 -7.864 1.00 55.75 91 LYS A C 1
ATOM 748 O O . LYS A 1 91 ? 20.020 16.928 -7.252 1.00 55.75 91 LYS A O 1
ATOM 753 N N . ASN A 1 92 ? 18.437 18.425 -7.741 1.00 60.53 92 ASN A N 1
ATOM 754 C CA . ASN A 1 92 ? 17.405 17.794 -6.923 1.00 60.53 92 ASN A CA 1
ATOM 755 C C . ASN A 1 92 ? 16.512 16.928 -7.811 1.00 60.53 92 ASN A C 1
ATOM 757 O O . ASN A 1 92 ? 15.627 17.431 -8.506 1.00 60.53 92 ASN A O 1
ATOM 761 N N . SER A 1 93 ? 16.744 15.620 -7.777 1.00 70.56 93 SER A N 1
ATOM 762 C CA . SER A 1 93 ? 15.869 14.616 -8.379 1.00 70.56 93 SER A CA 1
ATOM 763 C C . SER A 1 93 ? 14.461 14.713 -7.786 1.00 70.56 93 SER A C 1
ATOM 765 O O . SER A 1 93 ? 14.290 14.703 -6.567 1.00 70.56 93 SER A O 1
ATOM 767 N N . ARG A 1 94 ? 13.434 14.824 -8.636 1.00 79.06 94 ARG A N 1
ATOM 768 C CA . ARG A 1 94 ? 12.026 14.849 -8.212 1.00 79.06 94 ARG A CA 1
ATOM 769 C C . ARG A 1 94 ? 11.270 13.678 -8.814 1.00 79.06 94 ARG A C 1
ATOM 771 O O . ARG A 1 94 ? 11.408 13.387 -9.997 1.00 79.06 94 ARG A O 1
ATOM 778 N N . PHE A 1 95 ? 10.423 13.045 -8.011 1.00 81.81 95 PHE A N 1
ATOM 779 C CA . PHE A 1 95 ? 9.495 12.043 -8.519 1.00 81.81 95 PHE A CA 1
ATOM 780 C C . PHE A 1 95 ? 8.324 12.709 -9.239 1.00 81.81 95 PHE A C 1
ATOM 782 O O . PHE A 1 95 ? 7.692 13.618 -8.697 1.00 81.81 95 PHE A O 1
ATOM 789 N N . VAL A 1 96 ? 8.014 12.225 -10.438 1.00 84.44 96 VAL A N 1
ATOM 790 C CA . VAL A 1 96 ? 6.847 12.633 -11.221 1.00 84.44 96 VAL A CA 1
ATOM 791 C C . VAL A 1 96 ? 5.949 11.419 -11.411 1.00 84.44 96 VAL A C 1
ATOM 793 O O . VAL A 1 96 ? 6.374 10.410 -11.969 1.00 84.44 96 VAL A O 1
ATOM 796 N N . ASP A 1 97 ? 4.708 11.520 -10.943 1.00 85.56 97 ASP A N 1
ATOM 797 C CA . ASP A 1 97 ? 3.693 10.481 -11.115 1.00 85.56 97 ASP A CA 1
ATOM 798 C C . ASP A 1 97 ? 3.220 10.486 -12.585 1.00 85.56 97 ASP A C 1
ATOM 800 O O . ASP A 1 97 ? 2.801 11.520 -13.109 1.00 85.56 97 ASP A O 1
ATOM 804 N N . LYS A 1 98 ? 3.329 9.344 -13.274 1.00 84.94 98 LYS A N 1
ATOM 805 C CA . LYS A 1 98 ? 3.038 9.194 -14.712 1.00 84.94 98 LYS A CA 1
ATOM 806 C C . LYS A 1 98 ? 1.699 8.560 -14.994 1.00 84.94 98 LYS A C 1
ATOM 808 O O . LYS A 1 98 ? 0.965 9.020 -15.864 1.00 84.94 98 LYS A O 1
ATOM 813 N N . GLN A 1 99 ? 1.413 7.471 -14.296 1.00 83.31 99 GLN A N 1
ATOM 814 C CA . GLN A 1 99 ? 0.251 6.654 -14.585 1.00 83.31 99 GLN A CA 1
ATOM 815 C C . GLN A 1 99 ? -0.302 6.081 -13.297 1.00 83.31 99 GLN A C 1
ATOM 817 O O . GLN A 1 99 ? 0.391 5.380 -12.565 1.00 83.31 99 GLN A O 1
ATOM 822 N N . VAL A 1 100 ? -1.573 6.374 -13.043 1.00 80.75 100 VAL A N 1
ATOM 823 C CA . VAL A 1 100 ? -2.308 5.809 -11.917 1.00 80.75 100 VAL A CA 1
ATOM 824 C C . VAL A 1 100 ? -2.951 4.508 -12.367 1.00 80.75 100 VAL A C 1
ATOM 826 O O . VAL A 1 100 ? -3.733 4.472 -13.320 1.00 80.75 100 VAL A O 1
ATOM 829 N N . TYR A 1 101 ? -2.640 3.437 -11.657 1.00 73.94 101 TYR A N 1
ATOM 830 C CA . TYR A 1 101 ? -3.300 2.161 -11.808 1.00 73.94 101 TYR A CA 1
ATOM 831 C C . TYR A 1 101 ? -4.379 2.068 -10.738 1.00 73.94 101 TYR A C 1
ATOM 833 O O . TYR A 1 101 ? -4.133 2.181 -9.541 1.00 73.94 101 TYR A O 1
ATOM 841 N N . HIS A 1 102 ? -5.601 1.867 -11.200 1.00 63.75 102 HIS A N 1
ATOM 842 C CA . HIS A 1 102 ? -6.739 1.465 -10.387 1.00 63.75 102 HIS A C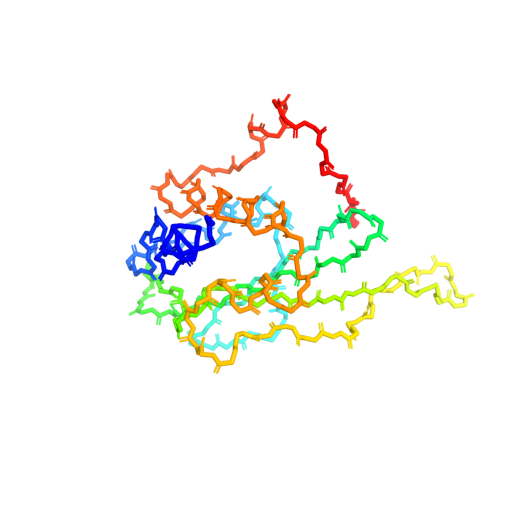A 1
ATOM 843 C C . HIS A 1 102 ? -7.325 0.206 -11.026 1.00 63.75 102 HIS A C 1
ATOM 845 O O . HIS A 1 102 ? -7.281 0.072 -12.251 1.00 63.75 102 HIS A O 1
ATOM 851 N N . SER A 1 103 ? -7.892 -0.724 -10.267 1.00 50.31 103 SER A N 1
ATOM 852 C CA . SER A 1 103 ? -8.673 -1.795 -10.897 1.00 50.31 103 SER A CA 1
ATOM 853 C C . SER A 1 103 ? -9.935 -1.211 -11.569 1.00 50.31 103 SER A C 1
ATOM 855 O O . SER A 1 103 ? -10.459 -0.187 -11.123 1.00 50.31 103 SER A O 1
ATOM 857 N N . LYS A 1 104 ? -10.406 -1.807 -12.679 1.00 43.53 104 LYS A N 1
ATOM 858 C CA . LYS A 1 104 ? -11.702 -1.447 -13.309 1.00 43.53 104 LYS A CA 1
ATOM 859 C C . LYS A 1 104 ? -12.875 -1.900 -12.439 1.00 43.53 104 LYS A C 1
ATOM 861 O O . LYS A 1 104 ? -13.868 -1.191 -12.324 1.00 43.53 104 LYS A O 1
ATOM 866 N N . THR A 1 105 ? -12.722 -3.058 -11.809 1.00 45.41 105 THR A N 1
ATOM 867 C CA . THR A 1 105 ? -13.608 -3.572 -10.770 1.00 45.41 105 THR A CA 1
ATOM 868 C C . THR A 1 105 ? -12.965 -3.211 -9.450 1.00 45.41 105 THR A C 1
ATOM 870 O O . THR A 1 105 ? -11.907 -3.734 -9.095 1.00 45.41 105 THR A O 1
ATOM 873 N N . VAL A 1 106 ? -13.550 -2.243 -8.762 1.00 42.44 106 VAL A N 1
ATOM 874 C CA . VAL A 1 106 ? -13.087 -1.802 -7.452 1.00 42.44 106 VAL A CA 1
ATOM 875 C C . VAL A 1 106 ? -12.981 -3.071 -6.573 1.00 42.44 106 VAL A C 1
ATOM 877 O O . VAL A 1 106 ? -13.998 -3.692 -6.285 1.00 42.44 106 VAL A O 1
ATOM 880 N N . GLY A 1 107 ? -11.763 -3.493 -6.200 1.00 48.62 107 GLY A N 1
ATOM 881 C CA . GLY A 1 107 ? -11.549 -4.603 -5.257 1.00 48.62 107 GLY A CA 1
ATOM 882 C C . GLY A 1 107 ? -10.700 -5.786 -5.691 1.00 48.62 107 GLY A C 1
ATOM 883 O O . GLY A 1 107 ? -10.379 -6.623 -4.859 1.00 48.62 107 GLY A O 1
ATOM 884 N N . THR A 1 108 ? -10.312 -5.870 -6.961 1.00 57.59 108 THR A N 1
ATOM 885 C CA . THR A 1 108 ? -9.599 -7.049 -7.468 1.00 57.59 108 THR A CA 1
ATOM 886 C C . THR A 1 108 ? -8.153 -6.715 -7.808 1.00 57.59 108 THR A C 1
ATOM 888 O O . THR A 1 108 ? -7.889 -5.939 -8.730 1.00 57.59 108 THR A O 1
ATOM 891 N N . VAL A 1 109 ? -7.201 -7.325 -7.100 1.00 64.75 109 VAL A N 1
ATOM 892 C CA . VAL A 1 109 ? -5.762 -7.190 -7.385 1.00 64.75 109 VAL A CA 1
ATOM 893 C C . VAL A 1 109 ? -5.410 -7.739 -8.777 1.00 64.75 109 VAL A C 1
ATOM 895 O O . VAL A 1 109 ? -4.463 -7.266 -9.403 1.00 64.75 109 VAL A O 1
ATOM 898 N N . SER A 1 110 ? -6.225 -8.645 -9.332 1.00 65.31 110 SER A N 1
ATOM 899 C CA . SER A 1 110 ? -6.099 -9.116 -10.721 1.00 65.31 110 SER A CA 1
ATOM 900 C C . SER A 1 110 ? -6.109 -7.975 -11.747 1.00 65.31 110 SER A C 1
ATOM 902 O O . SER A 1 110 ? -5.400 -8.042 -12.748 1.00 65.31 110 SER A O 1
ATOM 904 N N . GLY A 1 111 ? -6.829 -6.884 -11.466 1.00 67.88 111 GLY A N 1
ATOM 905 C CA . GLY A 1 111 ? -6.871 -5.706 -12.331 1.00 67.88 111 GLY A CA 1
ATOM 906 C C . GLY A 1 111 ? -5.539 -4.953 -12.407 1.00 67.88 111 GLY A C 1
ATOM 907 O O . GLY A 1 111 ? -5.318 -4.215 -13.365 1.00 67.88 111 GLY A O 1
ATOM 908 N N . TYR A 1 112 ? -4.639 -5.133 -11.435 1.00 74.12 112 TYR A N 1
ATOM 909 C CA . TYR A 1 112 ? -3.271 -4.616 -11.511 1.00 74.12 112 TYR A CA 1
ATOM 910 C C . TYR A 1 112 ? -2.407 -5.472 -12.439 1.00 74.12 112 TYR A C 1
ATOM 912 O O . TYR A 1 112 ? -1.714 -4.921 -13.295 1.00 74.12 112 TYR A O 1
ATOM 920 N N . LEU A 1 113 ? -2.506 -6.800 -12.326 1.00 74.69 113 LEU A N 1
ATOM 921 C CA . LEU A 1 113 ? -1.776 -7.744 -13.179 1.00 74.69 113 LEU A CA 1
ATOM 922 C C . LEU A 1 113 ? -2.157 -7.584 -14.658 1.00 74.69 113 LEU A C 1
ATOM 924 O O . LEU A 1 113 ? -1.282 -7.470 -15.511 1.00 74.69 113 LEU A O 1
ATOM 928 N N . GLU A 1 114 ? -3.454 -7.474 -14.960 1.00 73.25 114 GLU A N 1
ATOM 929 C CA . GLU A 1 114 ? -3.950 -7.228 -16.325 1.00 73.25 114 GLU A CA 1
ATOM 930 C C . GLU A 1 114 ? -3.434 -5.911 -16.921 1.00 73.25 114 GLU A C 1
ATOM 932 O O . GLU A 1 114 ? -3.289 -5.784 -18.136 1.00 73.25 114 GLU A O 1
ATOM 937 N N . LYS A 1 115 ? -3.144 -4.921 -16.070 1.00 74.44 115 LYS A N 1
ATOM 938 C CA . LYS A 1 115 ? -2.591 -3.626 -16.478 1.00 74.44 115 LYS A CA 1
ATOM 939 C C . LYS A 1 115 ? -1.061 -3.613 -16.548 1.00 74.44 115 LYS A C 1
ATOM 941 O O . LYS A 1 115 ? -0.490 -2.554 -16.794 1.00 74.44 115 LYS A O 1
ATOM 946 N N . GLY A 1 116 ? -0.409 -4.760 -16.359 1.00 77.12 116 GLY A N 1
ATOM 947 C CA . GLY A 1 116 ? 1.040 -4.903 -16.474 1.00 77.12 116 GLY A CA 1
ATOM 948 C C . GLY A 1 116 ? 1.822 -4.522 -15.217 1.00 77.12 116 GLY A C 1
ATOM 949 O O . GLY A 1 116 ? 3.036 -4.354 -15.304 1.00 77.12 116 GLY A O 1
ATOM 950 N N . ILE A 1 117 ? 1.168 -4.391 -14.055 1.00 80.88 117 ILE A N 1
ATOM 951 C CA . ILE A 1 117 ? 1.891 -4.235 -12.788 1.00 80.88 117 ILE A CA 1
ATOM 952 C C . ILE A 1 117 ? 2.653 -5.535 -12.476 1.00 80.88 117 ILE A C 1
ATOM 954 O O . ILE A 1 117 ? 2.047 -6.610 -12.525 1.00 80.88 117 ILE A O 1
ATOM 958 N N . PRO A 1 118 ? 3.950 -5.465 -12.119 1.00 82.38 118 PRO A N 1
ATOM 959 C CA . PRO A 1 118 ? 4.722 -6.646 -11.750 1.00 82.38 118 PRO A CA 1
ATOM 960 C C . PRO A 1 118 ? 4.100 -7.395 -10.566 1.00 82.38 118 PRO A C 1
ATOM 962 O O . PRO A 1 118 ? 3.804 -6.793 -9.536 1.00 82.38 118 PRO A O 1
ATOM 965 N N . ALA A 1 119 ? 3.961 -8.719 -10.679 1.00 79.69 119 ALA A N 1
ATOM 966 C CA . ALA A 1 119 ? 3.448 -9.554 -9.588 1.00 79.69 119 ALA A CA 1
ATOM 967 C C . ALA A 1 119 ? 4.310 -9.448 -8.316 1.00 79.69 119 ALA A C 1
ATOM 969 O O . ALA A 1 119 ? 3.769 -9.387 -7.221 1.00 79.69 119 ALA A O 1
ATOM 970 N N . GLU A 1 120 ? 5.631 -9.305 -8.470 1.00 80.44 120 GLU A N 1
ATOM 971 C CA . GLU A 1 120 ? 6.575 -9.107 -7.358 1.00 80.44 120 GLU A CA 1
ATOM 972 C C . GLU A 1 120 ? 6.230 -7.880 -6.499 1.00 80.44 120 GLU A C 1
ATOM 974 O O . GLU A 1 120 ? 6.341 -7.933 -5.278 1.00 80.44 120 GLU A O 1
ATOM 979 N N . LEU A 1 121 ? 5.742 -6.795 -7.116 1.00 81.94 121 LEU A N 1
ATOM 980 C CA . LEU A 1 121 ? 5.286 -5.609 -6.387 1.00 81.94 121 LEU A CA 1
ATOM 981 C C . LEU A 1 121 ? 4.075 -5.935 -5.516 1.00 81.94 121 LEU A C 1
ATOM 983 O O . LEU A 1 121 ? 3.989 -5.519 -4.366 1.00 81.94 121 LEU A O 1
ATOM 987 N N . ILE A 1 122 ? 3.121 -6.659 -6.094 1.00 78.56 122 ILE A N 1
ATOM 988 C CA . ILE A 1 122 ? 1.868 -7.017 -5.438 1.00 78.56 122 ILE A CA 1
ATOM 989 C C . ILE A 1 122 ? 2.144 -7.960 -4.266 1.00 78.56 122 ILE A C 1
ATOM 991 O O . ILE A 1 122 ? 1.640 -7.721 -3.171 1.00 78.56 122 ILE A O 1
ATOM 995 N N . ASP A 1 123 ? 2.968 -8.984 -4.480 1.00 79.62 123 ASP A N 1
ATOM 996 C CA . ASP A 1 123 ? 3.330 -9.964 -3.457 1.00 79.62 123 ASP A CA 1
ATOM 997 C C . ASP A 1 123 ? 4.089 -9.302 -2.297 1.00 79.62 123 ASP A C 1
ATOM 999 O O . ASP A 1 123 ? 3.743 -9.523 -1.135 1.00 79.62 123 ASP A O 1
ATOM 1003 N N . ALA A 1 124 ? 5.056 -8.424 -2.598 1.00 80.38 124 ALA A N 1
ATOM 1004 C CA . ALA A 1 124 ? 5.788 -7.667 -1.582 1.00 80.38 124 ALA A CA 1
ATOM 1005 C C . ALA A 1 124 ? 4.855 -6.793 -0.728 1.00 80.38 124 ALA A C 1
ATOM 1007 O O . ALA A 1 124 ? 5.006 -6.734 0.490 1.00 80.38 124 ALA A O 1
ATOM 1008 N N . MET A 1 125 ? 3.864 -6.150 -1.352 1.00 79.88 125 MET A N 1
ATOM 1009 C CA . MET A 1 125 ? 2.880 -5.325 -0.646 1.00 79.88 125 MET A CA 1
ATOM 1010 C C . MET A 1 125 ? 1.915 -6.146 0.198 1.00 79.88 125 MET A C 1
ATOM 1012 O O . MET A 1 125 ? 1.650 -5.782 1.340 1.00 79.88 125 MET A O 1
ATOM 1016 N N . ILE A 1 126 ? 1.411 -7.267 -0.319 1.00 79.25 126 ILE A N 1
ATOM 1017 C CA . ILE A 1 126 ? 0.538 -8.152 0.458 1.00 79.25 126 ILE A CA 1
ATOM 1018 C C . ILE A 1 126 ? 1.265 -8.664 1.703 1.00 79.25 126 ILE A C 1
ATOM 1020 O O . ILE A 1 126 ? 0.684 -8.639 2.788 1.00 79.25 126 ILE A O 1
ATOM 1024 N N . GLU A 1 127 ? 2.521 -9.090 1.565 1.00 79.25 127 GLU A N 1
ATOM 1025 C CA . GLU A 1 127 ? 3.303 -9.604 2.688 1.00 79.25 127 GLU A CA 1
ATOM 1026 C C . GLU A 1 127 ? 3.642 -8.509 3.706 1.00 79.25 127 GLU A C 1
ATOM 1028 O O . GLU A 1 127 ? 3.457 -8.713 4.907 1.00 79.25 127 GLU A O 1
ATOM 1033 N N . GLU A 1 128 ? 4.048 -7.321 3.247 1.00 78.00 128 GLU A N 1
ATOM 1034 C CA . GLU A 1 128 ? 4.285 -6.178 4.132 1.00 78.00 128 GLU A CA 1
ATOM 1035 C C . GLU A 1 128 ? 3.030 -5.809 4.926 1.00 78.00 128 GLU A C 1
ATOM 1037 O O . GLU A 1 128 ? 3.085 -5.670 6.149 1.00 78.00 128 GLU A O 1
ATOM 1042 N N . PHE A 1 129 ? 1.878 -5.703 4.258 1.00 77.81 129 PHE A N 1
ATOM 1043 C CA . PHE A 1 129 ? 0.626 -5.375 4.935 1.00 77.81 129 PHE A CA 1
ATOM 1044 C C . PHE A 1 129 ? 0.200 -6.463 5.895 1.00 77.81 129 PHE A C 1
ATOM 1046 O O . PHE A 1 129 ? -0.198 -6.145 7.012 1.00 77.81 129 PHE A O 1
ATOM 1053 N N . ARG A 1 130 ? 0.341 -7.736 5.522 1.00 77.94 130 ARG A N 1
ATOM 1054 C CA . ARG A 1 130 ? 0.100 -8.841 6.447 1.00 77.94 130 ARG A CA 1
ATOM 1055 C C . ARG A 1 130 ? 0.949 -8.668 7.706 1.00 77.94 130 ARG A C 1
AT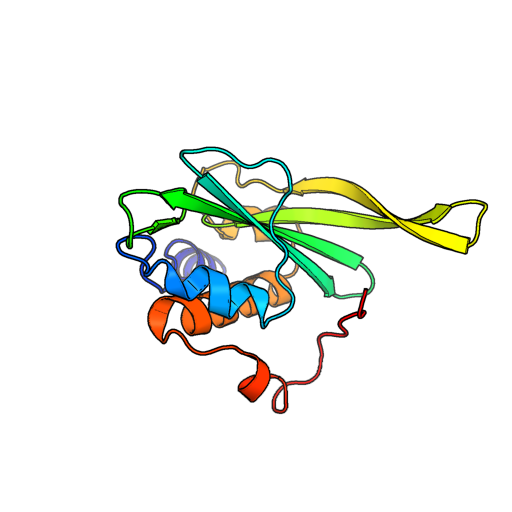OM 1057 O O . ARG A 1 130 ? 0.411 -8.730 8.804 1.00 77.94 130 ARG A O 1
ATOM 1064 N N . ILE A 1 131 ? 2.235 -8.353 7.579 1.00 77.19 131 ILE A N 1
ATOM 1065 C CA . ILE A 1 131 ? 3.121 -8.201 8.738 1.00 77.19 131 ILE A CA 1
ATOM 1066 C C . ILE A 1 131 ? 2.764 -6.978 9.593 1.00 77.19 131 ILE A C 1
ATOM 1068 O O . ILE A 1 131 ? 2.564 -7.095 10.807 1.00 77.19 131 ILE A O 1
ATOM 1072 N N . SER A 1 132 ? 2.634 -5.808 8.972 1.00 75.38 132 SER A N 1
ATOM 1073 C CA . SER A 1 132 ? 2.420 -4.549 9.688 1.00 75.38 132 SER A CA 1
ATOM 1074 C C . SER A 1 132 ? 0.999 -4.392 10.239 1.00 75.38 132 SER A C 1
ATOM 1076 O O . SER A 1 132 ? 0.824 -3.791 11.301 1.00 75.38 132 SER A O 1
ATOM 1078 N N . VAL A 1 133 ? -0.012 -4.934 9.552 1.00 72.94 133 VAL A N 1
ATOM 1079 C CA . VAL A 1 133 ? -1.425 -4.852 9.957 1.00 72.94 133 VAL A CA 1
ATOM 1080 C C . VAL A 1 133 ? -1.799 -5.996 10.898 1.00 72.94 133 VAL A C 1
ATOM 1082 O O . VAL A 1 133 ? -2.410 -5.739 11.930 1.00 72.94 133 VAL A O 1
ATOM 1085 N N . GLN A 1 134 ? -1.425 -7.242 10.584 1.00 70.69 134 GLN A N 1
ATOM 1086 C CA . GLN A 1 134 ? -1.865 -8.409 11.361 1.00 70.69 134 GLN A CA 1
ATOM 1087 C C . GLN A 1 134 ? -1.015 -8.646 12.610 1.00 70.69 134 GLN A C 1
ATOM 1089 O O . GLN A 1 134 ? -1.556 -9.009 13.652 1.00 70.69 134 GLN A O 1
ATOM 1094 N N . TYR A 1 135 ? 0.305 -8.465 12.519 1.00 67.69 135 TYR A N 1
ATOM 1095 C CA . TYR A 1 135 ? 1.208 -8.736 13.643 1.00 67.69 135 TYR A CA 1
ATOM 1096 C C . TYR A 1 135 ? 1.669 -7.466 14.356 1.00 67.69 135 TYR A C 1
ATOM 1098 O O . TYR A 1 135 ? 2.194 -7.550 15.463 1.00 67.69 135 TYR A O 1
ATOM 1106 N N . GLY A 1 136 ? 1.463 -6.290 13.756 1.00 63.53 136 GLY A N 1
ATOM 1107 C CA . GLY A 1 136 ? 1.904 -5.028 14.345 1.00 63.53 136 GLY A CA 1
ATOM 1108 C C . GLY A 1 136 ? 3.427 -4.946 14.487 1.00 63.53 136 GLY A C 1
ATOM 1109 O O . GLY A 1 136 ? 3.910 -4.271 15.395 1.00 63.53 136 GLY A O 1
ATOM 1110 N N . ILE A 1 137 ? 4.170 -5.635 13.614 1.00 63.66 137 ILE A N 1
ATOM 1111 C CA . ILE A 1 137 ? 5.635 -5.699 13.642 1.00 63.66 137 ILE A CA 1
ATOM 1112 C C . ILE A 1 137 ? 6.198 -4.806 12.521 1.00 63.66 137 ILE A C 1
ATOM 1114 O O . ILE A 1 137 ? 5.754 -4.921 11.374 1.00 63.66 137 ILE A O 1
ATOM 1118 N N . PRO A 1 138 ? 7.165 -3.916 12.811 1.00 58.12 138 PRO A N 1
ATOM 1119 C CA . PRO A 1 138 ? 7.929 -3.214 11.785 1.00 58.12 138 PRO A CA 1
ATOM 1120 C C . PRO A 1 138 ? 8.770 -4.196 10.953 1.00 58.12 138 PRO A C 1
ATOM 1122 O O . PRO A 1 138 ? 9.559 -4.966 11.492 1.00 58.12 138 PRO A O 1
ATOM 1125 N N . MET A 1 139 ? 8.656 -4.141 9.627 1.00 56.12 139 MET A N 1
ATOM 1126 C CA . MET A 1 139 ? 9.359 -5.023 8.680 1.00 56.12 139 MET A CA 1
ATOM 1127 C C . MET A 1 139 ? 10.888 -4.824 8.616 1.00 56.12 139 MET A C 1
ATOM 1129 O O . MET A 1 139 ? 11.568 -5.577 7.916 1.00 56.12 139 MET A O 1
ATOM 1133 N N . VAL A 1 140 ? 11.447 -3.873 9.377 1.00 53.31 140 VAL A N 1
ATOM 1134 C CA . VAL A 1 140 ? 12.900 -3.621 9.482 1.00 53.31 140 VAL A CA 1
ATOM 1135 C C . VAL A 1 140 ? 13.678 -4.894 9.862 1.00 53.31 140 VAL A C 1
ATOM 1137 O O . VAL A 1 140 ? 14.829 -5.052 9.464 1.00 53.31 140 VAL A O 1
ATOM 1140 N N . GLU A 1 141 ? 13.047 -5.848 10.551 1.00 43.06 141 GLU A N 1
ATOM 1141 C CA . GLU A 1 141 ? 13.691 -7.104 10.960 1.00 43.06 141 GLU A CA 1
ATOM 1142 C C . GLU A 1 141 ? 13.754 -8.182 9.855 1.00 43.06 141 GLU A C 1
ATOM 1144 O O . GLU A 1 141 ? 14.642 -9.034 9.888 1.00 43.06 141 GLU A O 1
ATOM 1149 N N . ILE A 1 142 ? 12.889 -8.145 8.831 1.00 44.44 142 ILE A N 1
ATOM 1150 C CA . ILE A 1 142 ? 12.753 -9.242 7.843 1.00 44.44 142 ILE A CA 1
ATOM 1151 C C . ILE A 1 142 ? 13.502 -8.947 6.528 1.00 44.44 142 ILE A C 1
ATOM 1153 O O . ILE A 1 142 ? 13.913 -9.869 5.819 1.00 44.44 142 ILE A O 1
ATOM 1157 N N . ALA A 1 143 ? 13.785 -7.674 6.226 1.00 40.25 143 ALA A N 1
ATOM 1158 C CA . ALA A 1 143 ? 14.522 -7.254 5.025 1.00 40.25 143 ALA A CA 1
ATOM 1159 C C . ALA A 1 143 ? 15.984 -7.753 4.966 1.00 40.25 143 ALA A C 1
ATOM 1161 O O . ALA A 1 143 ? 16.609 -7.719 3.906 1.00 40.25 143 ALA A O 1
ATOM 1162 N N . SER A 1 144 ? 16.521 -8.285 6.070 1.00 37.59 144 SER A N 1
ATOM 1163 C CA . SER A 1 144 ? 17.824 -8.963 6.090 1.00 37.59 144 SER A CA 1
ATOM 1164 C C . SER A 1 144 ? 17.815 -10.351 5.421 1.00 37.59 144 SER A C 1
ATOM 1166 O O . SER A 1 144 ? 18.887 -10.898 5.166 1.00 37.59 144 SER A O 1
ATOM 1168 N N . ALA A 1 145 ? 16.641 -10.910 5.088 1.00 36.03 145 ALA A N 1
ATOM 1169 C CA . ALA A 1 145 ? 16.516 -12.278 4.577 1.00 36.03 145 ALA A CA 1
ATOM 1170 C C . ALA A 1 145 ? 16.210 -12.407 3.068 1.00 36.03 145 ALA A C 1
ATOM 1172 O O . ALA A 1 145 ? 16.495 -13.458 2.505 1.00 36.03 145 ALA A O 1
ATOM 1173 N N . ASN A 1 146 ? 15.675 -11.381 2.387 1.00 38.75 146 ASN A N 1
ATOM 1174 C CA . ASN A 1 146 ? 15.300 -11.462 0.961 1.00 38.75 146 ASN A CA 1
ATOM 1175 C C . ASN A 1 146 ? 15.646 -10.168 0.198 1.00 38.75 146 ASN A C 1
ATOM 1177 O O . ASN A 1 146 ? 14.790 -9.344 -0.123 1.00 38.75 146 ASN A O 1
ATOM 1181 N N . SER A 1 147 ? 16.932 -9.975 -0.091 1.00 47.06 147 SER A N 1
ATOM 1182 C CA . SER A 1 147 ? 17.465 -8.796 -0.776 1.00 47.06 147 SER A CA 1
ATOM 1183 C C . SER A 1 147 ? 17.177 -8.792 -2.287 1.00 47.06 147 SER A C 1
ATOM 1185 O O . SER A 1 147 ? 17.926 -9.362 -3.079 1.00 47.06 147 SER A O 1
ATOM 1187 N N . LYS A 1 148 ? 16.121 -8.079 -2.709 1.00 46.56 148 LYS A N 1
ATOM 1188 C CA . LYS A 1 148 ? 15.978 -7.548 -4.089 1.00 46.56 148 LYS A CA 1
ATOM 1189 C C . LYS A 1 148 ? 15.317 -6.169 -4.205 1.00 46.56 148 LYS A C 1
ATOM 1191 O O . LYS A 1 148 ? 15.221 -5.645 -5.310 1.00 46.56 148 LYS A O 1
ATOM 1196 N N . LEU A 1 149 ? 14.910 -5.549 -3.100 1.00 47.06 149 LEU A N 1
ATOM 1197 C CA . LEU A 1 149 ? 14.322 -4.211 -3.115 1.00 47.06 149 LEU A CA 1
ATOM 1198 C C . LEU A 1 149 ? 15.386 -3.197 -2.696 1.00 47.06 149 LEU A C 1
ATOM 1200 O O . LEU A 1 149 ? 15.825 -3.175 -1.550 1.00 47.06 149 LEU A O 1
ATOM 1204 N N . SER A 1 150 ? 15.845 -2.387 -3.648 1.00 50.59 150 SER A N 1
ATOM 1205 C CA . SER A 1 150 ? 16.712 -1.248 -3.356 1.00 50.59 150 SER A CA 1
ATOM 1206 C C . SER A 1 150 ? 15.846 -0.059 -2.950 1.00 50.59 150 SER A C 1
ATOM 1208 O O . SER A 1 150 ? 15.087 0.471 -3.765 1.00 50.59 150 SER A O 1
ATOM 1210 N N . GLU A 1 151 ? 15.970 0.360 -1.699 1.00 51.81 151 GLU A N 1
ATOM 1211 C CA . GLU A 1 151 ? 15.341 1.568 -1.173 1.00 51.81 151 GLU A CA 1
ATOM 1212 C C . GLU A 1 151 ? 16.340 2.728 -1.254 1.00 51.81 151 GLU A C 1
ATOM 1214 O O . GLU A 1 151 ? 17.526 2.547 -0.977 1.00 51.81 151 GLU A O 1
ATOM 1219 N N . ILE A 1 152 ? 15.882 3.915 -1.663 1.00 44.53 152 ILE A N 1
ATOM 1220 C CA . ILE A 1 152 ? 16.693 5.136 -1.582 1.00 44.53 152 ILE A CA 1
ATOM 1221 C C . ILE A 1 152 ? 16.299 5.863 -0.292 1.00 44.53 152 ILE A C 1
ATOM 1223 O O . ILE A 1 152 ? 15.108 6.132 -0.114 1.00 44.53 15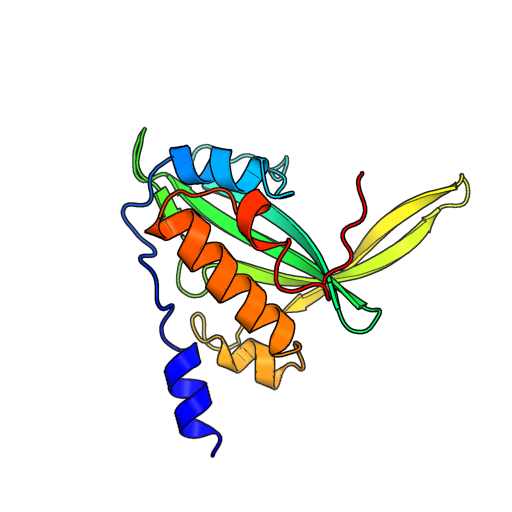2 ILE A O 1
ATOM 1227 N N . PRO A 1 153 ? 17.256 6.206 0.587 1.00 40.88 153 PRO A N 1
ATOM 1228 C CA . PRO A 1 153 ? 16.991 7.123 1.682 1.00 40.88 153 PRO A CA 1
ATOM 1229 C C . PRO A 1 153 ? 16.775 8.527 1.104 1.00 40.88 153 PRO A C 1
ATOM 1231 O O . PRO A 1 153 ? 17.576 8.993 0.290 1.00 40.88 153 PRO A O 1
ATOM 1234 N N . PHE A 1 154 ? 15.672 9.168 1.491 1.00 43.34 154 PHE A N 1
ATOM 1235 C CA . PHE A 1 154 ? 15.498 10.609 1.301 1.00 43.34 154 PHE A CA 1
ATOM 1236 C C . PHE A 1 154 ? 16.436 11.384 2.227 1.00 43.34 154 PHE A C 1
ATOM 1238 O O . PHE A 1 154 ? 16.614 10.937 3.384 1.00 43.34 154 PHE A O 1
#

pLDDT: mean 72.56, std 15.63, range [36.03, 90.12]

Sequence (154 aa):
MELMKAYLYNQFPFQTTDISARTISNLLTCNWFEDDRKSAAYTILHRRLLISSQWYKITLRFKKEGPELLSLDTPAPFMVVLSEVKEADNKNSRFVDKQVYHSKTVGTVSGYLEKGIPAELIDAMIEEFRISVQYGIPMVEIASANSKLSEIPF